Protein AF-A0AAW1JPT6-F1 (afdb_monomer_lite)

Foldseek 3Di:
DQDVQWAQDLQARDTHHNPDQADPPQRHGRDDDPVVSVCSLVVVQVVVCVPPDPQWGFDSPRNGRDIGDNPDQADPPPRHGDPPDDDPDDDDDDDPDPPPDPPPDPDDDDPDDDPPDDDDDD

Organism: Saponaria officinalis (NCBI:txid3572)

InterPro domains:
  IPR001876 Zinc finger, RanBP2-type [PF00641] (54-83)
  IPR001876 Zinc finger, RanBP2-type [PS01358] (7-26)
  IPR001876 Zinc finger, RanBP2-type [PS01358] (57-78)
  IPR001876 Zinc finger, RanBP2-type [PS50199] (3-32)
  IPR001876 Zinc finger, RanBP2-type [PS50199] (53-84)
  IPR001876 Zinc finger, RanBP2-type [SM00547] (5-29)
  IPR001876 Zinc finger, RanBP2-type [SM00547] (55-81)
  IPR036443 Zinc finger, RanBP2-type superfamily [SSF90209] (3-32)
  IPR036443 Zinc finger, RanBP2-type superfamily [SSF90209] (50-83)

pLDDT: mean 71.37, std 17.43, range [38.34, 94.5]

Sequence (122 aa):
MSSPGDWLCGACQHVNFKKRESCQKCNFPKFGTQDEIQYYVCTNASSRTSDALAGDWYCRSISCGAHNYASRAICFRCGNYRSDFGSIGFGSADQQQQEQQQQQQQQQLLPGWKAGDWICVR

Secondary structure (DSSP, 8-state):
-PPTT-EE-TTT--EE-TT-SB-TTT--BTT--HHHHHHHHHHHHHHSGGGPPTT-EE---TTT--EE-TT-SB-TTT-PBP--S--------------SS-SSS-SS--TTPPTTPPP---

Structure (mmCIF, N/CA/C/O backbone):
data_AF-A0AAW1JPT6-F1
#
_entry.id   AF-A0AAW1JPT6-F1
#
loop_
_atom_site.group_PDB
_atom_site.id
_atom_site.type_symbol
_atom_site.label_atom_id
_atom_site.label_alt_id
_atom_site.label_comp_id
_atom_site.label_asym_id
_atom_site.label_entity_id
_atom_site.label_seq_id
_atom_site.pdbx_PDB_ins_code
_atom_site.Cartn_x
_atom_site.Cartn_y
_atom_site.Cartn_z
_atom_site.occupancy
_atom_site.B_iso_or_equiv
_atom_site.auth_seq_id
_atom_site.auth_comp_id
_atom_site.auth_asym_id
_atom_site.auth_atom_id
_atom_site.pdbx_PDB_model_num
ATOM 1 N N . MET A 1 1 ? -1.316 11.289 17.200 1.00 56.00 1 MET A N 1
ATOM 2 C CA . MET A 1 1 ? -1.273 10.260 18.261 1.00 56.00 1 MET A CA 1
ATOM 3 C C . MET A 1 1 ? -2.555 9.460 18.143 1.00 56.00 1 MET A C 1
ATOM 5 O O . MET A 1 1 ? -3.608 10.085 18.130 1.00 56.00 1 MET A O 1
ATOM 9 N N . SER A 1 2 ? -2.478 8.143 17.951 1.00 59.88 2 SER A N 1
ATOM 10 C CA . SER A 1 2 ? -3.668 7.283 17.922 1.00 59.88 2 SER A CA 1
ATOM 11 C C . SER A 1 2 ? -4.349 7.355 19.286 1.00 59.88 2 SER A C 1
ATOM 13 O O . SER A 1 2 ? -3.682 7.206 20.311 1.00 59.88 2 SER A O 1
ATOM 15 N N . SER A 1 3 ? -5.643 7.653 19.313 1.00 77.44 3 SER A N 1
ATOM 16 C CA . SER A 1 3 ? -6.402 7.681 20.558 1.00 77.44 3 SER A CA 1
ATOM 17 C C . SER A 1 3 ? -6.577 6.252 21.088 1.00 77.44 3 SER A C 1
ATOM 19 O O . SER A 1 3 ? -6.600 5.301 20.300 1.00 77.44 3 SER A O 1
ATOM 21 N N . PRO A 1 4 ? -6.710 6.054 22.412 1.00 80.00 4 PRO A N 1
ATOM 22 C CA . PRO A 1 4 ? -7.016 4.738 22.961 1.00 80.00 4 PRO A CA 1
ATOM 23 C C . PRO A 1 4 ? -8.303 4.179 22.330 1.00 80.00 4 PRO A C 1
ATOM 25 O O . PRO A 1 4 ? -9.383 4.760 22.449 1.00 80.00 4 PRO A O 1
ATOM 28 N N . GLY A 1 5 ? -8.174 3.044 21.636 1.00 81.94 5 GLY A N 1
ATOM 29 C CA . GLY A 1 5 ? -9.268 2.367 20.932 1.00 81.94 5 GLY A CA 1
ATOM 30 C C 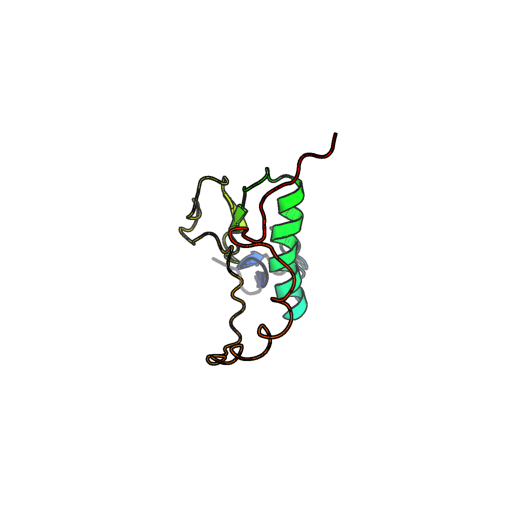. GLY A 1 5 ? -9.283 2.538 19.410 1.00 81.94 5 GLY A C 1
ATOM 31 O O . GLY A 1 5 ? -10.103 1.893 18.755 1.00 81.94 5 GLY A O 1
ATOM 32 N N . ASP A 1 6 ? -8.397 3.355 18.840 1.00 92.56 6 ASP A N 1
ATOM 33 C CA . ASP A 1 6 ? -8.135 3.336 17.399 1.00 92.56 6 ASP A CA 1
ATOM 34 C C . ASP A 1 6 ? -7.511 1.995 16.994 1.00 92.56 6 ASP A C 1
ATOM 36 O O . ASP A 1 6 ? -6.758 1.386 17.755 1.00 92.56 6 ASP A O 1
ATOM 40 N N . TRP A 1 7 ? -7.837 1.520 15.794 1.00 92.00 7 TRP A N 1
ATOM 41 C CA . TRP A 1 7 ? -7.425 0.200 15.320 1.00 92.00 7 TRP A CA 1
ATOM 42 C C . TRP A 1 7 ? -6.617 0.294 14.027 1.00 92.00 7 TRP A C 1
ATOM 44 O O . TRP A 1 7 ? -6.869 1.141 13.168 1.00 92.00 7 TRP A O 1
ATOM 54 N N . LEU A 1 8 ? -5.629 -0.588 13.888 1.00 90.25 8 LEU A N 1
ATOM 55 C CA . LEU A 1 8 ? -4.840 -0.738 12.669 1.00 90.25 8 LEU A CA 1
ATOM 56 C C . LEU A 1 8 ? -5.536 -1.719 11.734 1.00 90.25 8 LEU A C 1
ATOM 58 O O . LEU A 1 8 ? -5.895 -2.823 12.132 1.00 90.25 8 LEU A O 1
ATOM 62 N N . CYS A 1 9 ? -5.711 -1.330 10.475 1.00 88.88 9 CYS A N 1
ATOM 63 C CA . CYS A 1 9 ? -6.274 -2.228 9.477 1.00 88.88 9 CYS A CA 1
ATOM 64 C C . CYS A 1 9 ? -5.320 -3.392 9.171 1.00 88.88 9 CYS A C 1
ATOM 66 O O . CYS A 1 9 ? -4.211 -3.154 8.703 1.00 88.88 9 CYS A O 1
ATOM 68 N N . GLY A 1 10 ? -5.767 -4.640 9.342 1.00 84.31 10 GLY A N 1
ATOM 69 C CA . GLY A 1 10 ? -4.959 -5.828 9.026 1.00 84.31 10 GLY A CA 1
ATOM 70 C C . GLY A 1 10 ? -4.535 -5.920 7.554 1.00 84.31 10 GLY A C 1
ATOM 71 O O . GLY A 1 10 ? -3.450 -6.406 7.255 1.00 84.31 10 GLY A O 1
ATOM 72 N N . ALA A 1 11 ? -5.339 -5.373 6.635 1.00 81.31 11 ALA A N 1
ATOM 73 C CA . ALA A 1 11 ? -5.069 -5.434 5.197 1.00 81.31 11 ALA A CA 1
ATOM 74 C C . ALA A 1 11 ? -4.189 -4.295 4.651 1.00 81.31 11 ALA A C 1
ATOM 76 O O . ALA A 1 11 ? -3.555 -4.465 3.616 1.00 81.31 11 ALA A O 1
ATOM 77 N N . CYS A 1 12 ? -4.160 -3.114 5.285 1.00 81.44 12 CYS A N 1
ATOM 78 C CA . CYS A 1 12 ? -3.393 -1.967 4.760 1.00 81.44 12 CYS A CA 1
ATOM 79 C C . CYS A 1 12 ? -2.643 -1.133 5.806 1.00 81.44 12 CYS A C 1
ATOM 81 O O . CYS A 1 12 ? -2.043 -0.111 5.471 1.00 81.44 12 CYS A O 1
ATOM 83 N N . GLN A 1 13 ? -2.718 -1.538 7.075 1.00 86.75 13 GLN A N 1
ATOM 84 C CA . GLN A 1 13 ? -2.091 -0.908 8.243 1.00 86.75 13 GLN A CA 1
ATOM 85 C C . GLN A 1 13 ? -2.469 0.561 8.476 1.00 86.75 13 GLN A C 1
ATOM 87 O O . GLN A 1 13 ? -1.834 1.271 9.250 1.00 86.75 13 GLN A O 1
ATOM 92 N N . HIS A 1 14 ? -3.540 1.033 7.840 1.00 87.44 14 HIS A N 1
ATOM 93 C CA . HIS A 1 14 ? -4.074 2.366 8.085 1.00 87.44 14 HIS A CA 1
ATOM 94 C C . HIS A 1 14 ? -4.711 2.442 9.480 1.00 87.44 14 HIS A C 1
ATOM 96 O O . HIS A 1 14 ? -5.491 1.559 9.845 1.00 87.44 14 HIS A O 1
ATOM 102 N N . VAL A 1 15 ? -4.411 3.501 10.238 1.00 91.75 15 VAL A N 1
ATOM 103 C CA . VAL A 1 15 ? -5.041 3.768 11.543 1.00 91.75 15 VAL A CA 1
ATOM 104 C C . VAL A 1 15 ? -6.469 4.255 11.316 1.00 91.75 15 VAL A C 1
ATOM 106 O O . VAL A 1 15 ? -6.714 5.217 10.585 1.00 91.75 15 VAL A O 1
ATOM 109 N N . ASN A 1 16 ? -7.431 3.589 11.935 1.00 91.44 16 ASN A N 1
ATOM 110 C CA . ASN A 1 16 ? -8.844 3.919 11.871 1.00 91.44 16 ASN A CA 1
ATOM 111 C C . ASN A 1 16 ? -9.358 4.321 13.245 1.00 91.44 16 ASN A C 1
ATOM 113 O O . ASN A 1 16 ? -8.956 3.758 14.261 1.00 91.44 16 ASN A O 1
ATOM 117 N N . PHE A 1 17 ? -10.301 5.261 13.260 1.00 94.50 17 PHE A N 1
ATOM 118 C CA . PHE A 1 17 ? -10.971 5.641 14.494 1.00 94.50 17 PHE A CA 1
ATOM 119 C C . PHE A 1 17 ? -11.783 4.477 15.060 1.00 94.50 17 PHE A C 1
ATOM 121 O O . PHE A 1 17 ? -12.458 3.779 14.298 1.00 94.50 17 PHE A O 1
ATOM 128 N N . LYS A 1 18 ? -11.798 4.337 16.391 1.00 91.88 18 LYS A N 1
ATOM 129 C CA . LYS A 1 18 ? -12.540 3.292 17.130 1.00 91.88 18 LYS A CA 1
ATOM 130 C C . LYS A 1 18 ? -13.940 2.982 16.584 1.00 91.88 18 LYS A C 1
ATOM 132 O O . LYS A 1 18 ? -14.322 1.815 16.526 1.00 91.88 18 LYS A O 1
ATOM 137 N N . LYS A 1 19 ? -14.680 4.035 16.206 1.00 91.81 19 LYS A N 1
ATOM 138 C CA . LYS A 1 19 ? -16.078 4.001 15.738 1.00 91.81 19 LYS A CA 1
ATOM 139 C C . LYS A 1 19 ? -16.287 3.404 14.343 1.00 91.81 19 LYS A C 1
ATOM 141 O O . LYS A 1 19 ? -17.426 3.240 13.927 1.00 91.81 19 LYS A O 1
ATOM 146 N N . ARG A 1 20 ? -15.218 3.206 13.567 1.00 92.69 20 ARG A N 1
ATOM 147 C CA . ARG A 1 20 ? -15.321 2.649 12.216 1.00 92.69 20 ARG A CA 1
ATOM 148 C C . ARG A 1 20 ? -15.316 1.129 12.289 1.00 92.69 20 ARG A C 1
ATOM 150 O O . ARG A 1 20 ? -14.401 0.565 12.882 1.00 92.69 20 ARG A O 1
ATOM 157 N N . GLU A 1 21 ? -16.268 0.511 11.600 1.00 93.56 21 GLU A N 1
ATOM 158 C CA . GLU A 1 21 ? -16.347 -0.947 11.420 1.00 93.56 21 GLU A CA 1
ATOM 159 C C . GLU A 1 21 ? -15.635 -1.429 10.145 1.00 93.56 21 GLU A C 1
ATOM 161 O O . GLU A 1 21 ? -15.365 -2.617 9.985 1.00 93.56 21 GLU A O 1
ATOM 166 N N . SER A 1 22 ? -15.259 -0.504 9.257 1.00 91.69 22 SER A N 1
ATOM 167 C CA . SER A 1 22 ? -14.446 -0.776 8.071 1.00 91.69 22 SER A CA 1
ATOM 168 C C . SER A 1 22 ? -13.344 0.268 7.882 1.00 91.69 22 SER A C 1
ATOM 170 O O . SER A 1 22 ? -13.428 1.416 8.337 1.00 91.69 22 SER A O 1
ATOM 172 N N . CYS A 1 23 ? -12.259 -0.139 7.226 1.00 91.25 23 CYS A N 1
ATOM 173 C CA . CYS A 1 23 ? -11.092 0.700 7.027 1.00 91.25 23 CYS A CA 1
ATOM 174 C C . CYS A 1 23 ? -11.401 1.852 6.066 1.00 91.25 23 CYS A C 1
ATOM 176 O O . CYS A 1 23 ? -11.776 1.633 4.921 1.00 91.25 23 CYS A O 1
ATOM 178 N N . GLN A 1 24 ? -11.108 3.087 6.463 1.00 90.00 24 GLN A N 1
ATOM 179 C CA . GLN A 1 24 ? -11.377 4.276 5.647 1.00 90.00 24 GLN A CA 1
ATOM 180 C C . GLN A 1 24 ? -10.630 4.322 4.305 1.00 90.00 24 GLN A C 1
ATOM 182 O O . GLN A 1 24 ? -11.048 5.034 3.401 1.00 90.00 24 GLN A O 1
ATOM 187 N N . LYS A 1 25 ? -9.522 3.582 4.176 1.00 84.06 25 LYS A N 1
ATOM 188 C CA . LYS A 1 25 ? -8.670 3.580 2.976 1.00 84.06 25 LYS A CA 1
ATOM 189 C C . LYS A 1 25 ? -8.973 2.448 1.989 1.00 84.06 25 LYS A C 1
ATOM 191 O O . LYS A 1 25 ? -8.764 2.609 0.795 1.00 84.06 25 LYS A O 1
ATOM 196 N N . CYS A 1 26 ? -9.387 1.284 2.484 1.00 81.94 26 CYS A N 1
ATOM 197 C CA . CYS A 1 26 ? -9.537 0.067 1.670 1.00 81.94 26 CYS A CA 1
ATOM 198 C C . CYS A 1 26 ? -10.842 -0.688 1.932 1.00 81.94 26 CYS A C 1
ATOM 200 O O . CYS A 1 26 ? -11.049 -1.753 1.368 1.00 81.94 26 CYS A O 1
ATOM 202 N N . ASN A 1 27 ? -11.693 -0.164 2.815 1.00 86.56 27 ASN A N 1
ATOM 203 C CA . ASN A 1 27 ? -12.966 -0.743 3.227 1.00 86.56 27 ASN A CA 1
ATOM 204 C C . ASN A 1 27 ? -12.894 -2.155 3.845 1.00 86.56 27 ASN A C 1
ATOM 206 O O . ASN A 1 27 ? -13.928 -2.776 4.058 1.00 86.56 27 ASN A O 1
ATOM 210 N N . PHE A 1 28 ? -11.696 -2.649 4.179 1.00 86.38 28 PHE A N 1
ATOM 211 C CA . PHE A 1 28 ? -11.517 -3.925 4.877 1.00 86.38 28 PHE A CA 1
ATOM 212 C C . PHE A 1 28 ? -12.206 -3.904 6.254 1.00 86.38 28 PHE A C 1
ATOM 214 O O . PHE A 1 28 ? -12.037 -2.909 6.975 1.00 86.38 28 PHE A O 1
ATOM 221 N N . PRO A 1 29 ? -12.963 -4.949 6.634 1.00 90.62 29 PRO A N 1
ATOM 222 C CA . PRO A 1 29 ? -13.656 -5.002 7.916 1.00 90.62 29 PRO A CA 1
ATOM 223 C C . PRO A 1 29 ? -12.679 -4.974 9.094 1.00 90.62 29 PRO A C 1
ATOM 225 O O . PRO A 1 29 ? -11.563 -5.486 9.028 1.00 90.62 29 PRO A O 1
ATOM 228 N N . LYS A 1 30 ? -13.119 -4.392 10.209 1.00 89.38 30 LYS A N 1
ATOM 229 C CA . LYS A 1 30 ? -12.332 -4.311 11.446 1.00 89.38 30 LYS A CA 1
ATOM 230 C C . LYS A 1 30 ? -11.931 -5.679 12.002 1.00 89.38 30 LYS A C 1
ATOM 232 O O . LYS A 1 30 ? -10.842 -5.805 12.554 1.00 89.38 30 LYS A O 1
ATOM 237 N N . PHE A 1 31 ? -12.789 -6.684 11.834 1.00 89.19 31 PHE A N 1
ATOM 238 C CA . PHE A 1 31 ? -12.622 -8.034 12.381 1.00 89.19 31 PHE A CA 1
ATOM 239 C C . PHE A 1 31 ? -12.429 -9.107 11.301 1.00 89.19 31 PHE A C 1
ATOM 241 O O . PHE A 1 31 ? -12.885 -10.232 11.473 1.00 89.19 31 PHE A O 1
ATOM 248 N N . GLY A 1 32 ? -11.787 -8.768 10.179 1.00 83.56 32 GLY A N 1
ATOM 249 C CA . GLY A 1 32 ? -11.504 -9.764 9.146 1.00 83.56 32 GLY A CA 1
ATOM 250 C C . GLY A 1 32 ? -10.545 -10.859 9.631 1.00 83.56 32 GLY A C 1
ATOM 251 O O . GLY A 1 32 ? -9.584 -10.588 10.355 1.00 83.56 32 GLY A O 1
ATOM 252 N N . THR A 1 33 ? -10.815 -12.094 9.223 1.00 85.12 33 THR A N 1
ATOM 253 C CA . THR A 1 33 ? -9.984 -13.281 9.463 1.00 85.12 33 THR A CA 1
ATOM 254 C C . THR A 1 33 ? -8.675 -13.224 8.673 1.00 85.12 33 THR A C 1
ATOM 256 O O . THR A 1 33 ? -8.539 -12.464 7.713 1.00 85.12 33 THR A O 1
ATOM 259 N N . GLN A 1 34 ? -7.692 -14.049 9.048 1.00 76.12 34 GLN 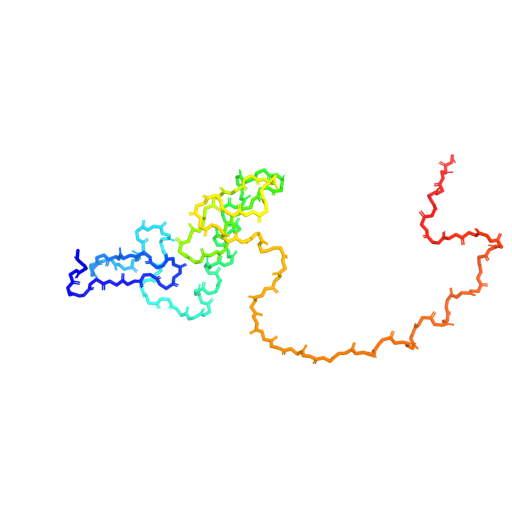A N 1
ATOM 260 C CA . GLN A 1 34 ? -6.409 -14.114 8.339 1.00 76.12 34 GLN A CA 1
ATOM 261 C C . GLN A 1 34 ? -6.583 -14.481 6.856 1.00 76.12 34 GLN A C 1
ATOM 263 O O . GLN A 1 34 ? -5.913 -13.899 6.001 1.00 76.12 34 GLN A O 1
ATOM 268 N N . ASP A 1 35 ? -7.509 -15.388 6.548 1.00 77.44 35 ASP A N 1
ATOM 269 C CA . ASP A 1 35 ? -7.818 -15.794 5.174 1.00 77.44 35 ASP A CA 1
ATOM 270 C C . ASP A 1 35 ? -8.446 -14.641 4.377 1.00 77.44 35 ASP A C 1
ATOM 272 O O . ASP A 1 35 ? -8.069 -14.384 3.231 1.00 77.44 35 ASP A O 1
ATOM 276 N N . GLU A 1 36 ? -9.327 -13.861 5.009 1.00 79.88 36 GLU A N 1
ATOM 277 C CA . GLU A 1 36 ? -9.899 -12.651 4.411 1.00 79.88 36 GLU A CA 1
ATOM 278 C C . GLU A 1 36 ? -8.846 -11.554 4.208 1.00 79.88 36 GLU A C 1
ATOM 280 O O . GLU A 1 36 ? -8.901 -10.846 3.202 1.00 79.88 36 GLU A O 1
ATOM 285 N N . ILE A 1 37 ? -7.860 -11.420 5.108 1.00 78.00 37 ILE A N 1
ATOM 286 C CA . ILE A 1 37 ? -6.717 -10.510 4.924 1.00 78.00 37 ILE A CA 1
ATOM 287 C C . ILE A 1 37 ? -5.940 -10.907 3.667 1.00 78.00 37 ILE A C 1
ATOM 289 O O . ILE A 1 37 ? -5.672 -10.045 2.829 1.00 78.00 37 ILE A O 1
ATOM 293 N N . GLN A 1 38 ? -5.596 -12.191 3.508 1.00 71.06 38 GLN A N 1
ATOM 294 C CA . GLN A 1 38 ? -4.863 -12.668 2.330 1.00 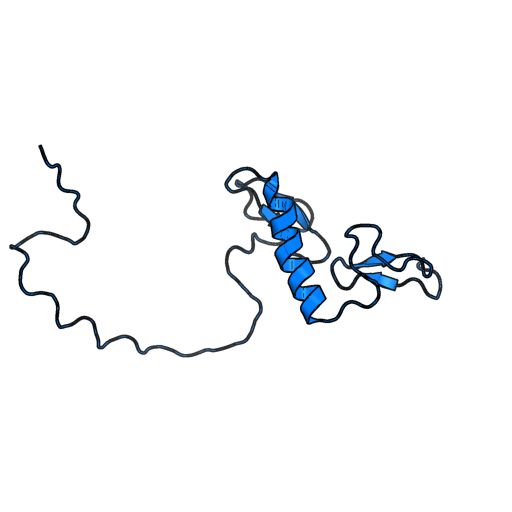71.06 38 GLN A CA 1
ATOM 295 C C . GLN A 1 38 ? -5.650 -12.413 1.047 1.00 71.06 38 GLN A C 1
ATOM 297 O O . GLN A 1 38 ? -5.103 -11.842 0.101 1.00 71.06 38 GLN A O 1
ATOM 302 N N . TYR A 1 39 ? -6.945 -12.739 1.054 1.00 71.94 39 TYR A N 1
ATOM 303 C CA . TYR A 1 39 ? -7.840 -12.460 -0.060 1.00 71.94 39 TYR A CA 1
ATOM 304 C C . TYR A 1 39 ? -7.873 -10.966 -0.388 1.00 71.94 39 TYR A C 1
ATOM 306 O O . TYR A 1 39 ? -7.671 -10.592 -1.537 1.00 71.94 39 TYR A O 1
ATOM 314 N N . TYR A 1 40 ? -8.046 -10.077 0.591 1.00 69.12 40 TYR A N 1
ATOM 315 C CA . TYR A 1 40 ? -8.092 -8.634 0.341 1.00 69.12 40 TYR A CA 1
ATOM 316 C C . TYR A 1 40 ? -6.748 -8.056 -0.116 1.00 69.12 40 TYR A C 1
ATOM 318 O O . TYR A 1 40 ? -6.746 -7.104 -0.897 1.00 69.12 40 TYR A O 1
ATOM 326 N N . VAL A 1 41 ? -5.612 -8.598 0.325 1.00 70.50 41 VAL A N 1
ATOM 327 C CA . VAL A 1 41 ? -4.278 -8.143 -0.101 1.00 70.50 41 VAL A CA 1
ATOM 328 C C . VAL A 1 41 ? -3.986 -8.566 -1.547 1.00 70.50 41 VAL A C 1
ATOM 330 O O . VAL A 1 41 ? -3.473 -7.754 -2.320 1.00 70.50 41 VAL A O 1
ATOM 333 N N . CYS A 1 42 ? -4.351 -9.791 -1.947 1.00 61.91 42 CYS A N 1
ATOM 334 C CA . CYS A 1 42 ? -4.116 -10.293 -3.306 1.00 61.91 42 CYS A CA 1
ATOM 335 C C . CYS A 1 42 ? -5.184 -9.830 -4.314 1.00 61.91 42 CYS A C 1
ATOM 337 O O . CYS A 1 42 ? -4.858 -9.480 -5.453 1.00 61.91 42 CYS A O 1
ATOM 339 N N . THR A 1 43 ? -6.449 -9.742 -3.896 1.00 61.09 43 THR A N 1
ATOM 340 C CA . THR A 1 43 ? -7.536 -9.308 -4.773 1.00 61.09 43 THR A CA 1
ATOM 341 C C . THR A 1 43 ? -7.622 -7.808 -4.893 1.00 61.09 43 THR A C 1
ATOM 343 O O . THR A 1 43 ? -7.801 -7.385 -6.011 1.00 61.09 43 THR A O 1
ATOM 346 N N . ASN A 1 44 ? -7.379 -6.965 -3.877 1.00 57.78 44 ASN A N 1
ATOM 347 C CA . ASN A 1 44 ? -7.357 -5.508 -4.123 1.00 57.78 44 ASN A CA 1
ATOM 348 C C . ASN A 1 44 ? -6.139 -5.039 -4.921 1.00 57.78 44 ASN A C 1
ATOM 350 O O . ASN A 1 44 ? -6.159 -3.928 -5.447 1.00 57.78 44 ASN A O 1
ATOM 354 N N . ALA A 1 45 ? -5.086 -5.852 -5.040 1.00 56.03 45 ALA A N 1
ATOM 355 C CA . ALA A 1 45 ? -4.097 -5.633 -6.089 1.00 56.03 45 ALA A CA 1
ATOM 356 C C . ALA A 1 45 ? -4.729 -5.842 -7.479 1.00 56.03 45 ALA A C 1
ATOM 358 O O . ALA A 1 45 ? -4.478 -5.037 -8.365 1.00 56.03 45 ALA A O 1
ATOM 359 N N . SER A 1 46 ? -5.607 -6.839 -7.630 1.00 50.97 46 SER A N 1
ATOM 360 C CA . SER A 1 46 ? -6.338 -7.173 -8.868 1.00 50.97 46 SER A CA 1
ATOM 361 C C . SER A 1 46 ? -7.578 -6.287 -9.134 1.00 50.97 46 SER A C 1
ATOM 363 O O . SER A 1 46 ? -7.885 -5.939 -10.266 1.00 50.97 46 SER A O 1
ATOM 365 N N . SER A 1 47 ? -8.280 -5.814 -8.106 1.00 53.78 47 SER A N 1
ATOM 366 C CA . SER A 1 47 ? -9.390 -4.860 -8.222 1.00 53.78 47 SER A CA 1
ATOM 367 C C . SER A 1 47 ? -8.892 -3.469 -8.595 1.00 53.78 47 SER A C 1
ATOM 369 O O . SER A 1 47 ? -9.653 -2.653 -9.093 1.00 53.78 47 SER A O 1
ATOM 371 N N . ARG A 1 48 ? -7.610 -3.183 -8.341 1.00 54.03 48 ARG A N 1
ATOM 372 C CA . ARG A 1 48 ? -6.934 -1.994 -8.861 1.00 54.03 48 ARG A CA 1
ATOM 373 C C . ARG A 1 48 ? -6.344 -2.222 -10.255 1.00 54.03 48 ARG A C 1
ATOM 375 O O . ARG A 1 48 ? -6.029 -1.246 -10.918 1.00 54.03 48 ARG A O 1
ATOM 382 N N . THR A 1 49 ? -6.196 -3.467 -10.723 1.00 54.16 49 THR A N 1
ATOM 383 C CA . THR A 1 49 ? -5.649 -3.742 -12.065 1.00 54.16 49 THR A CA 1
ATOM 384 C C . THR A 1 49 ? -6.662 -3.567 -13.187 1.00 54.16 49 THR A C 1
ATOM 386 O O . THR A 1 49 ? -6.251 -3.607 -14.338 1.00 54.16 49 THR A O 1
ATOM 389 N N . SER A 1 50 ? -7.955 -3.362 -12.900 1.00 56.25 50 SER A N 1
ATOM 390 C CA . SER A 1 50 ? -8.953 -3.125 -13.956 1.00 56.25 50 SER A CA 1
ATOM 391 C C . SER A 1 50 ? -8.663 -1.865 -14.778 1.00 56.25 50 SER A C 1
ATOM 393 O O . SER A 1 50 ? -9.007 -1.834 -15.954 1.00 56.25 50 SER A O 1
ATOM 395 N N . ASP A 1 51 ? -7.983 -0.878 -14.183 1.00 62.22 51 ASP A N 1
ATOM 396 C CA . ASP A 1 51 ? -7.599 0.384 -14.835 1.00 62.22 51 ASP A CA 1
ATOM 397 C C . ASP A 1 51 ? -6.091 0.481 -15.136 1.00 62.22 51 ASP A C 1
ATOM 399 O O . ASP A 1 51 ? -5.620 1.500 -15.644 1.00 62.22 51 ASP A O 1
ATOM 403 N N . ALA A 1 52 ? -5.308 -0.550 -14.804 1.00 67.06 52 ALA A N 1
ATOM 404 C CA . ALA A 1 52 ? -3.874 -0.555 -15.066 1.00 67.06 52 ALA A CA 1
ATOM 405 C C . ALA A 1 52 ? -3.599 -0.966 -16.515 1.00 67.06 52 ALA A C 1
ATOM 407 O O . ALA A 1 52 ? -4.108 -1.979 -16.999 1.00 67.06 52 ALA A O 1
ATOM 408 N N . LEU A 1 53 ? -2.757 -0.194 -17.204 1.00 78.38 53 LEU A N 1
ATOM 409 C CA . LEU A 1 53 ? -2.282 -0.551 -18.538 1.00 78.38 53 LEU A CA 1
ATOM 410 C C . LEU A 1 53 ? -1.447 -1.838 -18.478 1.00 78.38 53 LEU A C 1
ATOM 412 O O . LEU A 1 53 ? -0.877 -2.192 -17.443 1.00 78.38 53 LEU A O 1
ATOM 416 N N . ALA A 1 54 ? -1.343 -2.535 -19.612 1.00 76.19 54 ALA A N 1
ATOM 417 C CA . ALA A 1 54 ? -0.552 -3.756 -19.712 1.00 76.19 54 ALA A CA 1
ATOM 418 C C . ALA A 1 54 ? 0.891 -3.523 -19.223 1.00 76.19 54 ALA A C 1
ATOM 420 O O . ALA A 1 54 ? 1.642 -2.736 -19.796 1.00 76.19 54 ALA A O 1
ATOM 421 N N . GLY A 1 55 ? 1.271 -4.234 -18.159 1.00 79.38 55 GLY A N 1
ATOM 422 C CA . GLY A 1 55 ? 2.607 -4.188 -17.566 1.00 79.38 55 GLY A CA 1
ATOM 423 C C . GLY A 1 55 ? 2.750 -3.273 -16.349 1.00 79.38 55 GLY A C 1
ATOM 424 O O . GLY A 1 55 ? 3.723 -3.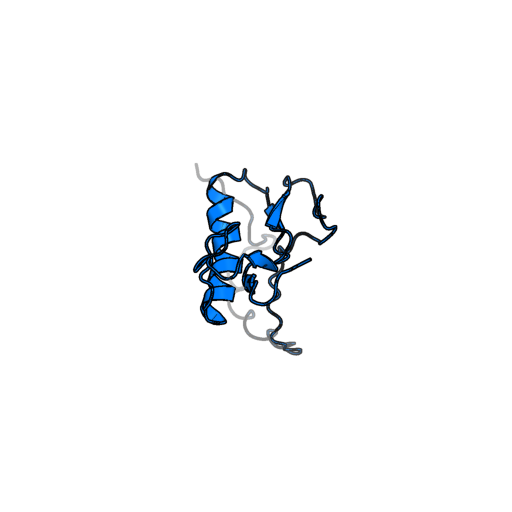452 -15.611 1.00 79.38 55 GLY A O 1
ATOM 425 N N . ASP A 1 56 ? 1.813 -2.354 -16.103 1.00 86.56 56 ASP A N 1
ATOM 426 C CA . ASP A 1 56 ? 1.782 -1.567 -14.871 1.00 86.56 56 ASP A CA 1
ATOM 427 C C . ASP A 1 56 ? 1.485 -2.472 -13.664 1.00 86.56 56 ASP A C 1
ATOM 429 O O . ASP A 1 56 ? 0.843 -3.519 -13.776 1.00 86.56 56 ASP A O 1
ATOM 433 N N . TRP A 1 57 ? 1.991 -2.101 -12.487 1.00 84.00 57 TRP A N 1
ATOM 434 C CA . TRP A 1 57 ? 1.920 -2.958 -11.306 1.00 84.00 57 TRP A CA 1
ATOM 435 C C . TRP A 1 57 ? 1.676 -2.175 -10.022 1.00 84.00 57 TRP A C 1
ATOM 437 O O . TRP A 1 57 ? 2.270 -1.128 -9.751 1.00 84.00 57 TRP A O 1
ATOM 447 N N . TYR A 1 58 ? 0.835 -2.731 -9.156 1.00 83.00 58 TYR A N 1
ATOM 448 C CA . TYR A 1 58 ? 0.643 -2.210 -7.810 1.00 83.00 58 TYR A CA 1
ATOM 449 C C . TYR A 1 58 ? 1.648 -2.832 -6.851 1.00 83.00 58 TYR A C 1
ATOM 451 O O . TYR A 1 58 ? 1.862 -4.045 -6.829 1.00 83.00 58 TYR A O 1
ATOM 459 N N . CYS A 1 59 ? 2.254 -1.997 -6.014 1.00 84.81 59 CYS A N 1
ATOM 460 C CA . CYS A 1 59 ? 3.144 -2.469 -4.970 1.00 84.81 59 CYS A CA 1
ATOM 461 C C . CYS A 1 59 ? 2.371 -3.338 -3.971 1.00 84.81 59 CYS A C 1
ATOM 463 O O . CYS A 1 59 ? 1.468 -2.848 -3.295 1.00 84.81 59 CYS A O 1
ATOM 465 N N . ARG A 1 60 ? 2.767 -4.610 -3.845 1.00 77.25 60 ARG A N 1
ATOM 466 C CA . ARG A 1 60 ? 2.146 -5.587 -2.933 1.00 77.25 60 ARG A CA 1
ATOM 467 C C . ARG A 1 60 ? 2.532 -5.408 -1.466 1.00 77.25 60 ARG A C 1
ATOM 469 O O . ARG A 1 60 ? 2.033 -6.129 -0.609 1.00 77.25 60 ARG A O 1
ATOM 476 N N . SER A 1 61 ? 3.409 -4.452 -1.158 1.00 80.50 61 SER A N 1
ATOM 477 C CA . SER A 1 61 ? 3.670 -4.098 0.233 1.00 80.50 61 SER A CA 1
ATOM 478 C C . SER A 1 61 ? 2.370 -3.599 0.867 1.00 80.50 61 SER A C 1
ATOM 480 O O . SER A 1 61 ? 1.752 -2.652 0.370 1.00 80.50 61 SER A O 1
ATOM 482 N N . ILE A 1 62 ? 1.976 -4.257 1.959 1.00 74.94 62 ILE A N 1
ATOM 483 C CA . ILE A 1 62 ? 0.687 -4.114 2.653 1.00 74.94 62 ILE A CA 1
ATOM 484 C C . ILE A 1 62 ? 0.379 -2.643 2.973 1.00 74.94 62 ILE A C 1
ATOM 486 O O . ILE A 1 62 ? -0.745 -2.182 2.799 1.00 74.94 62 ILE A O 1
ATOM 490 N N . SER A 1 63 ? 1.379 -1.860 3.373 1.00 75.06 63 SER A N 1
ATOM 491 C CA . SER A 1 63 ? 1.209 -0.439 3.704 1.00 75.06 63 SER A CA 1
ATOM 492 C C . SER A 1 63 ? 1.328 0.508 2.499 1.00 75.06 63 SER A C 1
ATOM 494 O O . SER A 1 63 ? 0.961 1.683 2.597 1.00 75.06 63 SER A O 1
ATOM 496 N N . CYS A 1 64 ? 1.811 0.025 1.350 1.00 83.19 64 CYS A N 1
ATOM 497 C CA . CYS A 1 64 ? 2.102 0.846 0.179 1.00 83.19 64 CYS A CA 1
ATOM 498 C C . CYS A 1 64 ? 0.943 0.869 -0.822 1.00 83.19 64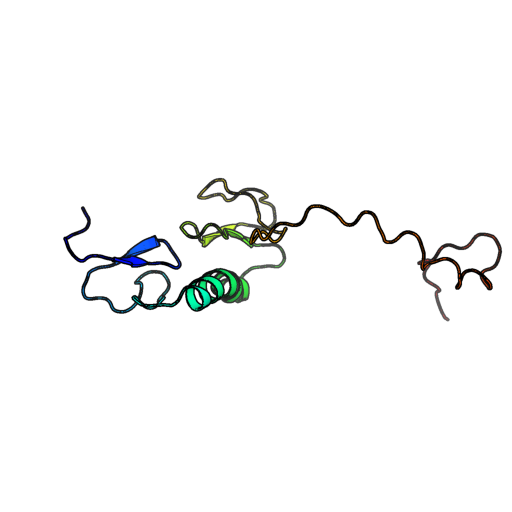 CYS A C 1
ATOM 500 O O . CYS A 1 64 ? 0.296 1.907 -0.985 1.00 83.19 64 CYS A O 1
ATOM 502 N N . GLY A 1 65 ? 0.691 -0.247 -1.516 1.00 77.69 65 GLY A N 1
ATOM 503 C CA . GLY A 1 65 ? -0.366 -0.343 -2.526 1.00 77.69 65 GLY A CA 1
ATOM 504 C C . GLY A 1 65 ? -0.251 0.634 -3.704 1.00 77.69 65 GLY A C 1
ATOM 505 O O . GLY A 1 65 ? -1.249 0.845 -4.387 1.00 77.69 65 GLY A O 1
ATOM 506 N N . ALA A 1 66 ? 0.901 1.282 -3.913 1.00 85.44 66 ALA A N 1
ATOM 507 C CA . ALA A 1 66 ? 1.057 2.336 -4.915 1.00 85.44 66 ALA A CA 1
ATOM 508 C C . ALA A 1 66 ? 1.118 1.772 -6.342 1.00 85.44 66 ALA A C 1
ATOM 510 O O . ALA A 1 66 ? 1.748 0.738 -6.552 1.00 85.44 66 ALA A O 1
ATOM 511 N N . HIS A 1 67 ? 0.509 2.471 -7.302 1.00 87.56 67 HIS A N 1
ATOM 512 C CA . HIS A 1 67 ? 0.572 2.148 -8.730 1.00 87.56 67 HIS A CA 1
ATOM 513 C C . HIS A 1 67 ? 1.930 2.522 -9.326 1.00 87.56 67 HIS A C 1
ATOM 515 O O . HIS A 1 67 ? 2.370 3.658 -9.183 1.00 87.56 67 HIS A O 1
ATOM 521 N N . ASN A 1 68 ? 2.592 1.607 -10.016 1.00 88.12 68 ASN A N 1
ATOM 522 C CA . ASN A 1 68 ? 3.874 1.854 -10.657 1.00 88.12 68 ASN A CA 1
ATOM 523 C C . ASN A 1 68 ? 3.757 1.548 -12.143 1.00 88.12 68 ASN A C 1
ATOM 525 O O . ASN A 1 68 ? 3.209 0.517 -12.523 1.00 88.12 68 ASN A O 1
ATOM 529 N N . TYR A 1 69 ? 4.340 2.421 -12.958 1.00 91.12 69 TYR A N 1
ATOM 530 C CA . TYR A 1 69 ? 4.442 2.191 -14.392 1.00 91.12 69 TYR A CA 1
ATOM 531 C C . TYR A 1 69 ? 5.282 0.946 -14.704 1.00 91.12 69 TYR A C 1
ATOM 533 O O . TYR A 1 69 ? 6.259 0.673 -13.999 1.00 91.12 69 TYR A O 1
ATOM 541 N N . ALA A 1 70 ? 4.960 0.256 -15.797 1.00 88.31 70 ALA A N 1
ATOM 542 C CA . ALA A 1 70 ? 5.591 -0.986 -16.243 1.00 88.31 70 ALA A CA 1
ATOM 543 C C . ALA A 1 70 ? 7.120 -0.927 -16.324 1.00 88.31 70 ALA A C 1
ATOM 545 O O . ALA A 1 70 ? 7.804 -1.913 -16.059 1.00 88.31 70 ALA A O 1
ATOM 546 N N . SER A 1 71 ? 7.661 0.251 -16.639 1.00 89.19 71 SER A N 1
ATOM 547 C CA . SER A 1 71 ? 9.100 0.508 -16.737 1.00 89.19 71 SER A CA 1
ATOM 548 C C . SER A 1 71 ? 9.845 0.465 -15.400 1.00 89.19 71 SER A C 1
ATOM 550 O O . SER A 1 71 ? 11.075 0.474 -15.381 1.00 89.19 71 SER A O 1
ATOM 552 N N . ARG A 1 72 ? 9.137 0.453 -14.266 1.00 89.75 72 ARG A N 1
ATOM 553 C CA . ARG A 1 72 ? 9.751 0.476 -12.936 1.00 89.75 72 ARG A CA 1
ATOM 554 C C . ARG A 1 72 ? 9.900 -0.933 -12.384 1.00 89.75 72 ARG A C 1
ATOM 556 O O . ARG A 1 72 ? 8.911 -1.626 -12.186 1.00 89.75 72 ARG A O 1
ATOM 563 N N . ALA A 1 73 ? 11.124 -1.299 -12.016 1.00 90.00 73 ALA A N 1
ATOM 564 C CA . ALA A 1 73 ? 11.399 -2.508 -11.235 1.00 90.00 73 ALA A CA 1
ATOM 565 C C . ALA A 1 73 ? 11.206 -2.299 -9.719 1.00 90.00 73 ALA A C 1
ATOM 567 O O . ALA A 1 73 ? 11.059 -3.257 -8.964 1.00 90.00 73 ALA A O 1
ATOM 568 N N . ILE A 1 74 ? 11.215 -1.041 -9.269 1.00 92.19 74 ILE A N 1
ATOM 569 C CA . ILE A 1 74 ? 11.193 -0.643 -7.859 1.00 92.19 74 ILE A CA 1
ATOM 570 C C . ILE A 1 74 ? 10.039 0.333 -7.629 1.00 92.19 74 ILE A C 1
ATOM 572 O O . ILE A 1 74 ? 9.786 1.224 -8.442 1.00 92.19 74 ILE A O 1
ATOM 576 N N . CYS A 1 75 ? 9.334 0.175 -6.511 1.00 92.50 75 CYS A N 1
ATOM 577 C CA . CYS A 1 75 ? 8.189 1.002 -6.181 1.00 92.50 75 CYS A CA 1
ATOM 578 C C . CYS A 1 75 ? 8.613 2.447 -5.904 1.00 92.50 75 CYS A C 1
ATOM 580 O O . CYS A 1 75 ? 9.409 2.692 -4.998 1.00 92.50 75 CYS A O 1
ATOM 582 N N . PHE A 1 76 ? 7.994 3.412 -6.593 1.00 93.56 76 PHE A N 1
ATOM 583 C CA . PHE A 1 76 ? 8.337 4.834 -6.452 1.00 93.56 76 PHE A CA 1
ATOM 584 C C . PHE A 1 76 ? 8.086 5.388 -5.040 1.00 93.56 76 PHE A C 1
ATOM 586 O O . PHE A 1 76 ? 8.696 6.376 -4.646 1.00 93.56 76 PHE A O 1
ATOM 593 N N . ARG A 1 77 ? 7.155 4.783 -4.290 1.00 89.56 77 ARG A N 1
ATOM 594 C CA . ARG A 1 77 ? 6.745 5.257 -2.962 1.00 89.56 77 ARG A CA 1
ATOM 595 C C . ARG A 1 77 ? 7.563 4.638 -1.832 1.00 89.56 77 ARG A C 1
ATOM 597 O O . ARG A 1 77 ? 7.836 5.322 -0.855 1.00 89.56 77 ARG A O 1
ATOM 604 N N . CYS A 1 78 ? 7.868 3.344 -1.914 1.00 91.31 78 CYS A N 1
ATOM 605 C CA . CYS A 1 78 ? 8.420 2.592 -0.778 1.00 91.31 78 CYS A CA 1
ATOM 606 C C . CYS A 1 78 ? 9.712 1.829 -1.080 1.00 91.31 78 CYS A C 1
ATOM 608 O O . CYS A 1 78 ? 10.235 1.182 -0.182 1.00 91.31 78 CYS A O 1
ATOM 610 N N . GLY A 1 79 ? 10.204 1.842 -2.322 1.00 90.56 79 GLY A N 1
ATOM 611 C CA . GLY A 1 79 ? 11.454 1.168 -2.677 1.00 90.56 79 GLY A CA 1
ATOM 612 C C . GLY A 1 79 ? 11.383 -0.362 -2.749 1.00 90.56 79 GLY A C 1
ATOM 613 O O . GLY A 1 79 ? 12.392 -0.995 -3.033 1.00 90.56 79 GLY A O 1
ATOM 614 N N . ASN A 1 80 ? 10.219 -0.981 -2.527 1.00 88.38 80 ASN A N 1
ATOM 615 C CA . ASN A 1 80 ? 10.074 -2.430 -2.690 1.00 88.38 80 ASN A CA 1
ATOM 616 C C . ASN A 1 80 ? 10.108 -2.838 -4.165 1.00 88.38 80 ASN A C 1
ATOM 618 O O . ASN A 1 80 ? 9.538 -2.148 -5.013 1.00 88.38 80 ASN A O 1
ATOM 622 N N . TYR A 1 81 ? 10.712 -3.987 -4.450 1.00 88.94 81 TYR A N 1
ATOM 623 C CA . TYR A 1 81 ? 10.763 -4.561 -5.791 1.00 88.94 81 TYR A CA 1
ATOM 624 C C . TYR A 1 81 ? 9.383 -5.002 -6.285 1.00 88.94 81 TYR A C 1
ATOM 626 O O . TYR A 1 81 ? 8.488 -5.348 -5.500 1.00 88.94 81 TYR A O 1
ATOM 634 N N . ARG A 1 82 ? 9.226 -5.012 -7.610 1.00 82.75 82 ARG A N 1
ATOM 635 C CA . ARG A 1 82 ? 8.092 -5.647 -8.272 1.00 82.75 82 ARG A CA 1
ATOM 636 C C . ARG A 1 82 ? 8.086 -7.136 -7.916 1.00 82.75 82 ARG A C 1
ATOM 638 O O . ARG A 1 82 ? 9.056 -7.852 -8.137 1.00 82.75 82 ARG A O 1
ATOM 645 N N . SER A 1 83 ? 6.997 -7.589 -7.309 1.00 71.81 83 SER A N 1
ATOM 646 C CA . SER A 1 83 ? 6.819 -8.973 -6.856 1.00 71.81 83 SER A CA 1
ATOM 647 C C . SER A 1 83 ? 6.115 -9.779 -7.944 1.00 71.81 83 SER A C 1
ATOM 649 O O . SER A 1 83 ? 4.957 -10.159 -7.797 1.00 71.81 83 SER A O 1
ATOM 651 N N . ASP A 1 84 ? 6.799 -10.002 -9.066 1.00 60.94 84 ASP A N 1
ATOM 652 C CA . ASP A 1 84 ? 6.319 -10.933 -10.100 1.00 60.94 84 ASP A CA 1
ATOM 653 C C . ASP A 1 84 ? 6.500 -12.398 -9.680 1.00 60.94 84 ASP A C 1
ATOM 655 O O . ASP A 1 84 ? 5.773 -13.271 -10.144 1.00 60.94 84 ASP A O 1
ATOM 659 N N . PHE A 1 85 ? 7.408 -12.666 -8.739 1.00 49.59 85 PHE A N 1
ATOM 660 C CA . PHE A 1 85 ? 7.646 -13.997 -8.192 1.00 49.59 85 PHE A CA 1
ATOM 661 C C . PHE A 1 85 ? 6.877 -14.155 -6.881 1.00 49.59 85 PHE A C 1
ATOM 663 O O . PHE A 1 85 ? 7.083 -13.405 -5.926 1.00 49.59 85 PHE A O 1
ATOM 670 N N . GLY A 1 86 ? 5.913 -15.076 -6.874 1.00 53.44 86 GLY A N 1
ATOM 671 C CA . GLY A 1 86 ? 5.078 -15.371 -5.718 1.00 53.44 86 GLY A CA 1
ATOM 672 C C . GLY A 1 86 ? 5.913 -15.749 -4.496 1.00 53.44 86 GLY A C 1
ATOM 673 O O . GLY A 1 86 ? 6.658 -16.719 -4.533 1.00 53.44 86 GLY A O 1
ATOM 674 N N . SER A 1 87 ? 5.736 -15.004 -3.407 1.00 44.78 87 SER A N 1
ATOM 675 C CA . SER A 1 87 ? 6.305 -15.344 -2.104 1.00 44.78 87 SER A CA 1
ATOM 676 C C . SER A 1 87 ? 5.283 -15.053 -1.007 1.00 44.78 87 SER A C 1
ATOM 678 O O . SER A 1 87 ? 5.409 -14.092 -0.253 1.00 44.78 87 SER A O 1
ATOM 680 N N . ILE A 1 88 ? 4.263 -15.907 -0.912 1.00 46.16 88 ILE A N 1
ATOM 681 C CA . ILE A 1 88 ? 3.900 -16.430 0.405 1.00 46.16 88 ILE A CA 1
ATOM 682 C C . ILE A 1 88 ? 4.89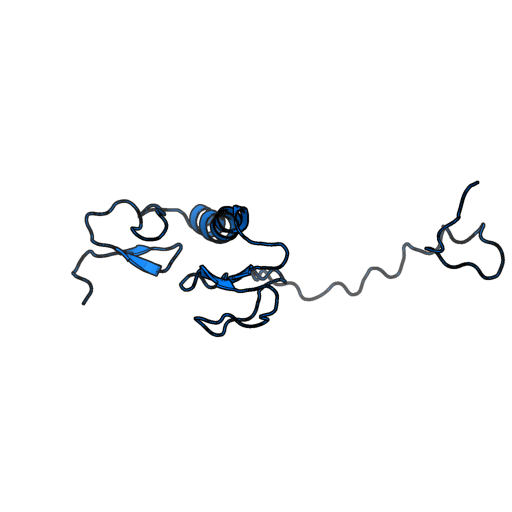0 -17.568 0.627 1.00 46.16 88 ILE A C 1
ATOM 684 O O . ILE A 1 88 ? 4.845 -18.581 -0.065 1.00 46.16 88 ILE A O 1
ATOM 688 N N . GLY A 1 89 ? 5.860 -17.342 1.510 1.00 42.94 89 GLY A N 1
ATOM 689 C CA . GLY A 1 89 ? 6.835 -18.354 1.877 1.00 42.94 89 GLY A CA 1
ATOM 690 C C . GLY A 1 89 ? 6.160 -19.464 2.674 1.00 42.94 89 GLY A C 1
ATOM 691 O O . GLY A 1 89 ? 5.922 -19.305 3.865 1.00 42.94 89 GLY A O 1
ATOM 692 N N . PHE A 1 90 ? 5.902 -20.588 2.016 1.00 38.34 90 PHE A N 1
ATOM 693 C CA . PHE A 1 90 ? 5.988 -21.902 2.640 1.00 38.34 90 PHE A CA 1
ATOM 694 C C . PHE A 1 90 ? 7.146 -22.619 1.953 1.00 38.34 90 PHE A C 1
ATOM 696 O O . PHE A 1 90 ? 7.181 -22.729 0.729 1.00 38.34 90 PHE A O 1
ATOM 703 N N . GLY A 1 91 ? 8.163 -22.963 2.740 1.00 40.75 91 GLY A N 1
ATOM 704 C CA . GLY A 1 91 ? 9.412 -23.510 2.231 1.00 40.75 91 GLY A CA 1
ATOM 705 C C . GLY A 1 91 ? 9.236 -24.870 1.568 1.00 40.75 91 GLY A C 1
ATOM 706 O O . GLY A 1 91 ? 8.386 -25.644 1.982 1.00 40.75 91 GLY A O 1
ATOM 707 N N . SER A 1 92 ? 10.100 -25.140 0.593 1.00 39.69 92 SER A N 1
ATOM 708 C CA . SER A 1 92 ? 10.716 -26.447 0.371 1.00 39.69 92 SER A CA 1
ATOM 709 C C . SER A 1 92 ? 11.961 -26.237 -0.480 1.00 39.69 92 SER A C 1
ATOM 711 O O . SER A 1 92 ? 11.889 -25.887 -1.656 1.00 39.69 92 SER A O 1
ATOM 713 N N . ALA A 1 93 ? 13.116 -26.429 0.150 1.00 47.00 93 ALA A N 1
ATOM 714 C CA . ALA A 1 93 ? 14.257 -26.986 -0.549 1.00 47.00 93 ALA A CA 1
ATOM 715 C C . ALA A 1 93 ? 13.856 -28.357 -1.127 1.00 47.00 93 ALA A C 1
ATOM 717 O O . ALA A 1 93 ? 12.987 -29.022 -0.567 1.00 47.00 93 ALA A O 1
ATOM 718 N N . ASP A 1 94 ? 14.555 -28.767 -2.182 1.00 51.25 94 ASP A N 1
ATOM 719 C CA . ASP A 1 94 ? 14.597 -30.134 -2.712 1.00 51.25 94 ASP A CA 1
ATOM 720 C C . ASP A 1 94 ? 13.499 -30.541 -3.716 1.00 51.25 94 ASP A C 1
ATOM 722 O O . ASP A 1 94 ? 12.391 -30.928 -3.357 1.00 51.25 94 ASP A O 1
ATOM 726 N N . GLN A 1 95 ? 13.853 -30.495 -5.007 1.00 44.41 95 GLN A N 1
ATOM 727 C CA . GLN A 1 95 ? 13.420 -31.487 -5.999 1.00 44.41 95 GLN A CA 1
ATOM 728 C C . GLN A 1 95 ? 14.351 -31.448 -7.222 1.00 44.41 95 GLN A C 1
ATOM 730 O O . GLN A 1 95 ? 14.027 -30.958 -8.300 1.00 44.41 95 GLN A O 1
ATOM 735 N N . GLN A 1 96 ? 15.545 -32.008 -7.031 1.00 47.22 96 GLN A N 1
ATOM 736 C CA . GLN A 1 96 ? 16.486 -32.413 -8.082 1.00 47.22 96 GLN A CA 1
ATOM 737 C C . GLN A 1 96 ? 16.057 -33.718 -8.800 1.00 47.22 96 GLN A C 1
ATOM 739 O O . GLN A 1 96 ? 16.900 -34.516 -9.190 1.00 47.22 96 GLN A O 1
ATOM 744 N N . GLN A 1 97 ? 14.762 -33.992 -8.998 1.00 48.75 97 GLN A N 1
ATOM 745 C CA . GLN A 1 97 ? 14.324 -35.256 -9.620 1.00 48.75 97 GLN A CA 1
ATOM 746 C C . GLN A 1 97 ? 13.193 -35.066 -10.637 1.00 48.75 97 GLN A C 1
ATOM 748 O O . GLN A 1 97 ? 12.041 -35.395 -10.377 1.00 48.75 97 GLN A O 1
ATOM 753 N N . GLN A 1 98 ? 13.536 -34.597 -11.840 1.00 45.31 98 GLN A N 1
ATOM 754 C CA . GLN A 1 98 ? 12.744 -34.844 -13.058 1.00 45.31 98 GLN A CA 1
ATOM 755 C C . GLN A 1 98 ? 13.650 -35.215 -14.247 1.00 45.31 98 GLN A C 1
ATOM 757 O O . GLN A 1 98 ? 13.495 -34.717 -15.356 1.00 45.31 98 GLN A O 1
ATOM 762 N N . GLU A 1 99 ? 14.605 -36.123 -14.024 1.00 45.16 99 GLU A N 1
ATOM 763 C CA . GLU A 1 99 ? 15.542 -36.599 -15.057 1.00 45.16 99 GLU A CA 1
ATOM 764 C C . GLU A 1 99 ? 15.087 -37.840 -15.858 1.00 45.16 99 GLU A C 1
ATOM 766 O O . GLU A 1 99 ? 15.860 -38.317 -16.679 1.00 45.16 99 GLU A O 1
ATOM 771 N N . GLN A 1 100 ? 13.876 -38.405 -15.705 1.00 47.97 100 GLN A N 1
ATOM 772 C CA . GLN A 1 100 ? 13.614 -39.753 -16.274 1.00 47.97 100 GLN A CA 1
ATOM 773 C C . GLN A 1 100 ? 12.346 -39.994 -17.116 1.00 47.97 100 GLN A C 1
ATOM 775 O O . GLN A 1 100 ? 12.050 -41.149 -17.404 1.00 47.97 100 GLN A O 1
ATOM 780 N N . GLN A 1 101 ? 11.617 -38.984 -17.610 1.00 43.84 101 GLN A N 1
ATOM 781 C CA . GLN A 1 101 ? 10.420 -39.254 -18.450 1.00 43.84 101 GLN A CA 1
ATOM 782 C C . GLN A 1 101 ? 10.358 -38.582 -19.833 1.00 43.84 101 GLN A C 1
ATOM 784 O O . GLN A 1 101 ? 9.295 -38.548 -20.443 1.00 43.84 101 GLN A O 1
ATOM 789 N N . GLN A 1 102 ? 11.480 -38.127 -20.404 1.00 45.88 102 GLN A N 1
ATOM 790 C CA . GLN A 1 102 ? 11.503 -37.591 -21.784 1.00 45.88 102 GLN A CA 1
ATOM 791 C C . GLN A 1 102 ? 12.194 -38.488 -22.829 1.00 45.88 102 GLN A C 1
ATOM 793 O O . GLN A 1 102 ? 12.465 -38.040 -23.938 1.00 45.88 102 GLN A O 1
ATOM 798 N N . GLN A 1 103 ? 12.447 -39.770 -22.540 1.00 44.66 103 GLN A N 1
ATOM 799 C CA . GLN A 1 103 ? 13.179 -40.651 -23.469 1.00 44.66 103 GLN A CA 1
ATOM 800 C C . GLN A 1 103 ? 12.336 -41.426 -24.503 1.00 44.66 103 GLN A C 1
ATOM 802 O O . GLN A 1 103 ? 12.909 -42.220 -25.240 1.00 44.66 103 GLN A O 1
ATOM 807 N N . GLN A 1 104 ? 11.016 -41.226 -24.635 1.00 48.38 104 GLN A N 1
ATOM 808 C CA . GLN A 1 104 ? 10.203 -42.096 -25.518 1.00 48.38 104 GLN A CA 1
ATOM 809 C C . GLN A 1 104 ? 9.431 -41.438 -26.669 1.00 48.38 104 GLN A C 1
ATOM 811 O O . GLN A 1 104 ? 8.629 -42.114 -27.305 1.00 48.38 104 GLN A O 1
ATOM 816 N N . GLN A 1 105 ? 9.695 -40.182 -27.039 1.00 43.50 105 GLN A N 1
ATOM 817 C CA . GLN A 1 105 ? 9.020 -39.594 -28.213 1.00 43.50 105 GLN A CA 1
ATOM 818 C C . GLN A 1 105 ? 9.951 -38.956 -29.250 1.00 43.50 105 GLN A C 1
ATOM 820 O O . GLN A 1 105 ? 9.564 -38.045 -29.973 1.00 43.50 105 GLN A O 1
ATOM 825 N N . GLN A 1 106 ? 11.177 -39.470 -29.375 1.00 46.25 106 GLN A N 1
ATOM 826 C CA . GLN A 1 106 ? 12.152 -39.016 -30.371 1.00 46.25 106 GLN A CA 1
ATOM 827 C C . GLN A 1 106 ? 12.373 -40.061 -31.475 1.00 46.25 106 GLN A C 1
ATOM 829 O O . GLN A 1 106 ? 13.485 -40.549 -31.652 1.00 46.25 106 GLN A O 1
ATOM 834 N N . GLN A 1 107 ? 11.324 -40.439 -32.216 1.00 51.28 107 GLN A N 1
ATOM 835 C CA . GLN A 1 107 ? 11.482 -41.434 -33.290 1.00 51.28 107 GLN A CA 1
ATOM 836 C C . GLN A 1 107 ? 10.962 -41.083 -34.686 1.00 51.28 107 GLN A C 1
ATOM 838 O O . GLN A 1 107 ? 11.050 -41.949 -35.543 1.00 51.28 107 GLN A O 1
ATOM 843 N N . GLN A 1 108 ? 10.501 -39.865 -35.001 1.00 52.22 108 GLN A N 1
ATOM 844 C CA . GLN A 1 108 ? 10.046 -39.587 -36.384 1.00 52.22 108 GLN A CA 1
ATOM 845 C C . GLN A 1 108 ? 10.360 -38.180 -36.929 1.00 52.22 108 GLN A C 1
ATOM 847 O O . GLN A 1 108 ? 9.593 -37.655 -37.730 1.00 52.22 108 GLN A O 1
ATOM 852 N N . LEU A 1 109 ? 11.476 -37.547 -36.547 1.00 49.88 109 LEU A N 1
ATOM 853 C CA . LEU A 1 109 ? 11.883 -36.276 -37.169 1.00 49.88 109 LEU A CA 1
ATOM 854 C C . LEU A 1 109 ? 13.179 -36.439 -37.965 1.00 49.88 109 LEU A C 1
ATOM 856 O O . LEU A 1 109 ? 14.194 -36.910 -37.455 1.00 49.88 109 LEU A O 1
ATOM 860 N N . LEU A 1 110 ? 13.090 -36.065 -39.243 1.00 55.78 110 LEU A N 1
ATOM 861 C CA . LEU A 1 110 ? 14.160 -36.085 -40.238 1.00 55.78 110 LEU A CA 1
ATOM 862 C C . LEU A 1 110 ? 15.403 -35.307 -39.761 1.00 55.78 110 LEU A C 1
ATOM 864 O O . LEU A 1 110 ? 15.277 -34.374 -38.959 1.00 55.78 110 LEU A O 1
ATOM 868 N N . PRO A 1 111 ? 16.609 -35.648 -40.259 1.00 48.03 111 PRO A N 1
ATOM 869 C CA . PRO A 1 111 ? 17.856 -35.105 -39.731 1.00 48.03 111 PRO A CA 1
ATOM 870 C C . PRO A 1 111 ? 17.919 -33.578 -39.893 1.00 48.03 111 PRO A C 1
ATOM 872 O O . PRO A 1 111 ? 17.989 -33.072 -41.010 1.00 48.03 111 PRO A O 1
ATOM 875 N N . GLY A 1 112 ? 17.911 -32.848 -38.771 1.00 55.38 112 GLY A N 1
ATOM 876 C CA . GLY A 1 112 ? 18.244 -31.417 -38.712 1.00 55.38 112 GLY A CA 1
ATOM 877 C C . GLY A 1 112 ? 17.175 -30.461 -38.165 1.00 55.38 112 GLY A C 1
ATOM 878 O O . GLY A 1 112 ? 17.475 -29.279 -38.029 1.00 55.38 112 GLY A O 1
ATOM 879 N N . TRP A 1 113 ? 15.969 -30.924 -37.824 1.00 59.00 113 TRP A N 1
ATOM 880 C CA . TRP A 1 113 ? 14.858 -30.039 -37.434 1.00 59.00 113 TRP A CA 1
ATOM 881 C C . TRP A 1 113 ? 14.663 -29.971 -35.911 1.00 59.00 113 TRP A C 1
ATOM 883 O O . TRP A 1 113 ? 14.757 -30.987 -35.221 1.00 59.00 113 TRP A O 1
ATOM 893 N N . LYS A 1 114 ? 14.402 -28.769 -35.376 1.00 65.19 114 LYS A N 1
ATOM 894 C CA . LYS A 1 114 ? 14.148 -28.524 -33.944 1.00 65.19 114 LYS A CA 1
ATOM 895 C C . LYS A 1 114 ? 12.648 -28.315 -33.708 1.00 65.19 114 LYS A C 1
ATOM 897 O O . LYS A 1 114 ? 11.930 -27.855 -34.590 1.00 65.19 114 LYS A O 1
ATOM 902 N N . ALA A 1 115 ? 12.171 -28.624 -32.503 1.00 49.28 115 ALA A N 1
ATOM 903 C CA . ALA A 1 115 ? 10.791 -28.339 -32.116 1.00 49.28 115 ALA A CA 1
ATOM 904 C C . ALA A 1 115 ? 10.560 -26.816 -32.051 1.00 49.28 115 ALA A C 1
ATOM 906 O O . ALA A 1 115 ? 11.201 -26.140 -31.249 1.00 49.28 115 ALA A O 1
ATOM 907 N N . GLY A 1 116 ? 9.654 -26.290 -32.884 1.00 64.50 116 GLY A N 1
ATOM 908 C CA . GLY A 1 116 ? 9.245 -24.876 -32.869 1.00 64.50 116 GLY A CA 1
ATOM 909 C C . GLY A 1 116 ? 9.382 -24.114 -34.191 1.00 64.50 116 GLY A C 1
ATOM 910 O O . GLY A 1 116 ? 8.916 -22.978 -34.266 1.00 64.50 116 GLY A O 1
ATOM 911 N N . ASP A 1 117 ? 9.955 -24.715 -35.235 1.00 73.69 117 ASP A N 1
ATOM 912 C CA . ASP A 1 117 ? 10.029 -24.076 -36.553 1.00 73.69 117 ASP A CA 1
ATOM 913 C C . ASP A 1 117 ? 8.633 -24.047 -37.216 1.00 73.69 117 ASP A C 1
ATOM 915 O O . ASP A 1 117 ? 8.000 -25.083 -37.430 1.00 73.69 117 ASP A O 1
ATOM 919 N N . TRP A 1 118 ? 8.112 -22.845 -37.493 1.00 71.44 118 TRP A N 1
ATOM 920 C CA . TRP A 1 118 ? 6.770 -22.628 -38.054 1.00 71.44 118 TRP A CA 1
ATOM 921 C C . TRP A 1 118 ? 6.685 -23.053 -39.527 1.00 71.44 118 TRP A C 1
ATOM 923 O O . TRP A 1 118 ? 7.484 -22.623 -40.358 1.00 71.44 118 TRP A O 1
ATOM 933 N N . ILE A 1 119 ? 5.661 -23.839 -39.870 1.00 71.50 119 ILE A N 1
ATOM 934 C CA . ILE A 1 119 ? 5.388 -24.287 -41.242 1.00 71.50 119 ILE A CA 1
ATOM 935 C C . ILE A 1 119 ? 4.359 -23.346 -41.882 1.00 71.50 119 ILE A C 1
ATOM 937 O O . ILE A 1 119 ? 3.262 -23.164 -41.357 1.00 71.50 119 ILE A O 1
ATOM 941 N N . CYS A 1 120 ? 4.698 -22.761 -43.033 1.00 60.38 120 CYS A N 1
ATOM 942 C CA . CYS A 1 120 ? 3.757 -22.007 -43.862 1.00 60.38 120 CYS A CA 1
ATOM 943 C C . CYS A 1 120 ? 2.974 -22.981 -44.754 1.00 60.38 120 CYS A C 1
ATOM 945 O O . CYS A 1 120 ? 3.567 -23.644 -45.606 1.00 60.38 120 CYS A O 1
ATOM 947 N N . VAL A 1 121 ? 1.659 -23.081 -44.559 1.00 61.31 121 VAL A N 1
ATOM 948 C CA . VAL A 1 121 ? 0.770 -23.878 -45.416 1.00 61.31 121 VAL A CA 1
ATOM 949 C C . VAL A 1 121 ? 0.112 -22.965 -46.452 1.00 61.31 121 VAL A C 1
ATOM 951 O O . VAL A 1 121 ? -0.508 -21.965 -46.092 1.00 61.31 121 VAL A O 1
ATOM 954 N N . ARG A 1 122 ? 0.312 -23.282 -47.736 1.00 52.62 122 ARG A N 1
ATOM 955 C CA . ARG A 1 122 ? -0.346 -22.625 -48.872 1.00 52.62 122 ARG A CA 1
ATOM 956 C C . ARG A 1 122 ? -1.698 -23.262 -49.150 1.00 52.62 122 ARG A C 1
ATOM 958 O O . ARG A 1 122 ? -1.768 -24.505 -49.038 1.00 52.62 122 ARG A O 1
#

Radius of gyration: 23.62 Å; chains: 1; bounding box: 35×52×72 Å